Protein AF-A0A5E4KGL2-F1 (afdb_monomer_lite)

Structure (mmCIF, N/CA/C/O backbone):
data_AF-A0A5E4KGL2-F1
#
_entry.id   AF-A0A5E4KGL2-F1
#
loop_
_atom_site.group_PDB
_atom_site.id
_atom_site.type_symbol
_atom_site.label_atom_id
_atom_site.label_alt_id
_atom_site.label_comp_id
_atom_site.label_asym_id
_atom_site.label_entity_id
_atom_site.label_seq_id
_atom_site.pdbx_PDB_ins_code
_atom_site.Cartn_x
_atom_site.Cartn_y
_atom_site.Cartn_z
_atom_site.occupancy
_atom_site.B_iso_or_equiv
_atom_site.auth_seq_id
_atom_site.auth_comp_id
_atom_site.auth_asym_id
_atom_site.auth_atom_id
_atom_site.pdbx_PDB_model_num
ATOM 1 N N . MET A 1 1 ? -9.016 8.752 10.291 1.00 92.38 1 MET A N 1
ATOM 2 C CA . MET A 1 1 ? -7.603 9.183 10.180 1.00 92.38 1 MET A CA 1
ATOM 3 C C . MET A 1 1 ? -7.103 8.859 8.784 1.00 92.38 1 MET A C 1
ATOM 5 O O . MET A 1 1 ? -7.717 8.021 8.132 1.00 92.38 1 MET A O 1
ATOM 9 N N . THR A 1 2 ? -6.020 9.490 8.347 1.00 94.25 2 THR A N 1
ATOM 10 C CA . THR A 1 2 ? -5.378 9.199 7.062 1.00 94.25 2 THR A CA 1
ATOM 11 C C . THR A 1 2 ? -3.915 8.820 7.268 1.00 94.25 2 THR A C 1
ATOM 13 O O . THR A 1 2 ? -3.274 9.333 8.189 1.00 94.25 2 THR A O 1
ATOM 16 N N . ILE A 1 3 ? -3.412 7.909 6.437 1.00 95.94 3 ILE A N 1
ATOM 17 C CA . ILE A 1 3 ? -1.992 7.561 6.336 1.00 95.94 3 ILE A CA 1
ATOM 18 C C . ILE A 1 3 ? -1.551 7.885 4.902 1.00 95.94 3 ILE A C 1
ATOM 20 O O . ILE A 1 3 ? -2.124 7.317 3.967 1.00 95.94 3 ILE A O 1
ATOM 24 N N . PRO A 1 4 ? -0.601 8.816 4.705 1.00 96.38 4 PRO A N 1
ATOM 25 C CA . PRO A 1 4 ? -0.062 9.107 3.385 1.00 96.38 4 PRO A CA 1
ATOM 26 C C . PRO A 1 4 ? 0.857 7.971 2.931 1.00 96.38 4 PRO A C 1
ATOM 28 O O . PRO A 1 4 ? 1.636 7.438 3.720 1.00 96.38 4 P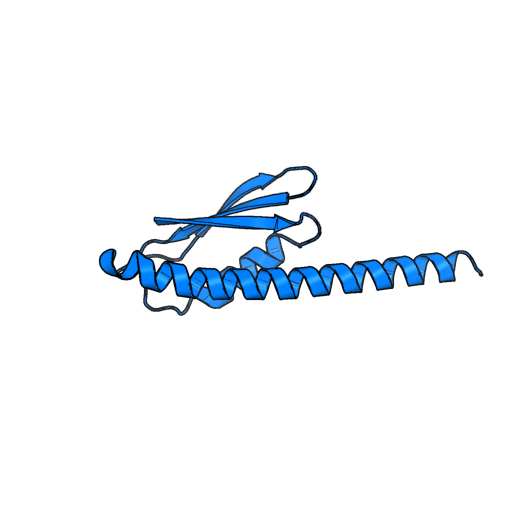RO A O 1
ATOM 31 N N . ILE A 1 5 ? 0.771 7.616 1.655 1.00 97.56 5 ILE A N 1
ATOM 32 C CA . ILE A 1 5 ? 1.577 6.572 1.027 1.00 97.56 5 ILE A CA 1
ATOM 33 C C . ILE A 1 5 ? 2.138 7.142 -0.269 1.00 97.56 5 ILE A C 1
ATOM 35 O O . ILE A 1 5 ? 1.410 7.744 -1.053 1.00 97.56 5 ILE A O 1
ATOM 39 N N . VAL A 1 6 ? 3.430 6.941 -0.503 1.00 96.50 6 VAL A N 1
ATOM 40 C CA . VAL A 1 6 ? 4.089 7.334 -1.749 1.00 96.50 6 VAL A CA 1
ATOM 41 C C . VAL A 1 6 ? 4.700 6.089 -2.365 1.00 96.50 6 VAL A C 1
ATOM 43 O O . VAL A 1 6 ? 5.497 5.410 -1.719 1.00 96.50 6 VAL A O 1
ATOM 46 N N . ILE A 1 7 ? 4.324 5.793 -3.606 1.00 97.06 7 ILE A N 1
ATOM 47 C CA . ILE A 1 7 ? 4.882 4.684 -4.383 1.00 97.06 7 ILE A CA 1
ATOM 48 C C . ILE A 1 7 ? 5.552 5.221 -5.648 1.00 97.06 7 ILE A C 1
ATOM 50 O O . ILE A 1 7 ? 5.171 6.268 -6.173 1.00 97.06 7 ILE A O 1
ATOM 54 N N . ASN A 1 8 ? 6.571 4.518 -6.141 1.00 94.94 8 ASN A N 1
ATOM 55 C CA . ASN A 1 8 ? 7.182 4.827 -7.434 1.00 94.94 8 ASN A CA 1
ATOM 56 C C . ASN A 1 8 ? 6.191 4.493 -8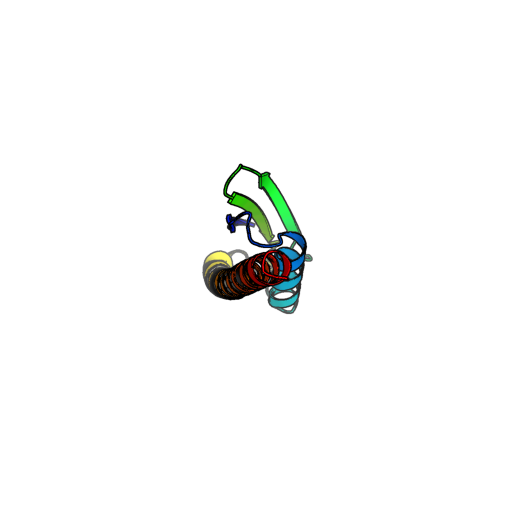.564 1.00 94.94 8 ASN A C 1
ATOM 58 O O . ASN A 1 8 ? 5.456 3.516 -8.465 1.00 94.94 8 ASN A O 1
ATOM 62 N N . LYS A 1 9 ? 6.190 5.271 -9.649 1.00 93.25 9 LYS A N 1
ATOM 63 C CA . LYS A 1 9 ? 5.362 5.030 -10.841 1.00 93.25 9 LYS A CA 1
ATOM 64 C C . LYS A 1 9 ? 5.671 3.708 -11.564 1.00 93.25 9 LYS A C 1
ATOM 66 O O . LYS A 1 9 ? 4.835 3.233 -12.322 1.00 93.25 9 LYS A O 1
ATOM 71 N N . GLU A 1 10 ? 6.843 3.115 -11.329 1.00 91.75 10 GLU A N 1
ATOM 72 C CA . GLU A 1 10 ? 7.179 1.756 -11.787 1.00 91.75 10 GLU A CA 1
ATOM 73 C C . GLU A 1 10 ? 6.337 0.669 -11.084 1.00 91.75 10 GLU A C 1
ATOM 75 O O . GLU A 1 10 ? 6.212 -0.438 -11.603 1.00 91.75 10 GLU A O 1
ATOM 80 N N . ILE A 1 11 ? 5.746 0.969 -9.921 1.00 94.62 11 ILE A N 1
ATOM 81 C CA . ILE A 1 11 ? 4.837 0.063 -9.214 1.00 94.62 11 ILE A CA 1
ATOM 82 C C . ILE A 1 11 ? 3.432 0.182 -9.810 1.00 94.62 11 ILE A C 1
ATOM 84 O O . ILE A 1 11 ? 2.871 1.273 -9.915 1.00 94.62 11 ILE A O 1
ATOM 88 N N . ASP A 1 12 ? 2.820 -0.961 -10.118 1.00 93.25 12 ASP A N 1
ATOM 89 C CA . ASP A 1 12 ? 1.401 -1.036 -10.464 1.00 93.25 12 ASP A CA 1
ATOM 90 C C . ASP A 1 12 ? 0.534 -0.662 -9.250 1.00 93.25 12 ASP A C 1
ATOM 92 O O . ASP A 1 12 ? 0.333 -1.463 -8.330 1.00 93.25 12 ASP A O 1
ATOM 96 N N . ALA A 1 13 ? 0.009 0.565 -9.266 1.00 94.25 13 ALA A N 1
ATOM 97 C CA . ALA A 1 13 ? -0.815 1.116 -8.196 1.00 94.25 13 ALA A CA 1
ATOM 98 C C . ALA A 1 13 ? -2.079 0.288 -7.925 1.00 94.25 13 ALA A C 1
ATOM 100 O O . ALA A 1 13 ? -2.428 0.081 -6.767 1.00 94.25 13 ALA A O 1
ATOM 101 N N . VAL A 1 14 ? -2.735 -0.248 -8.960 1.00 94.44 14 VAL A N 1
ATOM 102 C CA . VAL A 1 14 ? -3.978 -1.022 -8.799 1.00 94.44 14 VAL A CA 1
ATOM 103 C C . VAL A 1 14 ? -3.695 -2.325 -8.059 1.00 94.44 14 VAL A C 1
ATOM 105 O O . VAL A 1 14 ? -4.452 -2.729 -7.171 1.00 94.44 14 VAL A O 1
ATOM 108 N N . ASN A 1 15 ? -2.603 -3.000 -8.414 1.00 95.94 15 ASN A N 1
ATOM 109 C CA . ASN A 1 15 ? -2.208 -4.229 -7.736 1.00 95.94 15 ASN A CA 1
ATOM 110 C C . ASN A 1 15 ? -1.663 -3.958 -6.327 1.00 95.94 15 ASN A C 1
ATOM 112 O O . ASN A 1 15 ? -1.963 -4.727 -5.411 1.00 95.94 15 ASN A O 1
ATOM 116 N N . PHE A 1 16 ? -0.943 -2.851 -6.129 1.00 97.25 16 PHE A N 1
ATOM 117 C CA . PHE A 1 16 ? -0.501 -2.414 -4.807 1.00 97.25 16 PHE A CA 1
ATOM 118 C C . PHE A 1 16 ? -1.691 -2.128 -3.876 1.00 97.25 16 PHE A C 1
ATOM 120 O O . PHE A 1 16 ? -1.737 -2.648 -2.762 1.00 97.25 16 PHE A O 1
ATOM 127 N N . GLU A 1 17 ? -2.692 -1.372 -4.339 1.00 96.19 17 GLU A N 1
ATOM 128 C CA . GLU A 1 17 ? -3.913 -1.064 -3.582 1.00 96.19 17 GLU A CA 1
ATOM 129 C C . GLU A 1 17 ? -4.659 -2.334 -3.165 1.00 96.19 17 GLU A C 1
ATOM 131 O O . GLU A 1 17 ? -5.027 -2.484 -1.998 1.00 96.19 17 GLU A O 1
ATOM 136 N N . LYS A 1 18 ? -4.830 -3.288 -4.089 1.00 96.19 18 LYS A N 1
ATOM 137 C CA . LYS A 1 18 ? -5.440 -4.593 -3.786 1.00 96.19 18 LYS A CA 1
ATOM 138 C C . LYS A 1 18 ? -4.639 -5.364 -2.737 1.00 96.19 18 LYS A C 1
ATOM 140 O O . LYS A 1 18 ? -5.235 -5.909 -1.808 1.00 96.19 18 LYS A O 1
ATOM 145 N N . GLY A 1 19 ? -3.311 -5.395 -2.871 1.00 96.81 19 GLY A N 1
ATOM 146 C CA . GLY A 1 19 ? -2.413 -6.051 -1.920 1.00 96.81 19 GLY A CA 1
ATOM 147 C C . GLY A 1 19 ? -2.512 -5.445 -0.521 1.00 96.81 19 GLY A C 1
ATOM 148 O O . GLY A 1 19 ? -2.703 -6.169 0.459 1.00 96.81 19 GLY A O 1
ATOM 149 N N . LEU A 1 20 ? -2.478 -4.114 -0.428 1.00 97.31 20 LEU A N 1
ATOM 150 C CA . LEU A 1 20 ? -2.612 -3.397 0.836 1.00 97.31 20 LEU A CA 1
ATOM 151 C C . LEU A 1 20 ? -3.977 -3.645 1.481 1.00 97.31 20 LEU A C 1
ATOM 153 O O . LEU A 1 20 ? -4.037 -4.034 2.646 1.00 97.31 20 LEU A O 1
ATOM 157 N N . MET A 1 21 ? -5.065 -3.497 0.721 1.00 96.06 21 MET A N 1
ATOM 158 C CA . MET A 1 21 ? -6.422 -3.733 1.215 1.00 96.06 21 MET A CA 1
ATOM 159 C C . MET A 1 21 ? -6.621 -5.169 1.699 1.00 96.06 21 MET A C 1
ATOM 161 O O . MET A 1 21 ? -7.194 -5.371 2.767 1.00 96.06 21 MET A O 1
ATOM 165 N N . SER A 1 22 ? -6.105 -6.161 0.967 1.00 95.75 22 SER A N 1
ATOM 166 C CA . SER A 1 22 ? -6.147 -7.564 1.394 1.00 95.75 22 SER A CA 1
ATOM 167 C C . SER A 1 22 ? -5.353 -7.809 2.677 1.00 95.75 22 SER A C 1
ATOM 169 O O . SER A 1 22 ? -5.766 -8.626 3.492 1.00 95.75 22 SER A O 1
ATOM 171 N N . SER A 1 23 ? -4.232 -7.110 2.866 1.00 95.62 23 SER A N 1
ATOM 172 C CA . SER A 1 23 ? -3.352 -7.300 4.026 1.00 95.62 23 SER A CA 1
ATOM 173 C C . SER A 1 23 ? -3.934 -6.710 5.309 1.00 95.62 23 SER A C 1
ATOM 175 O O . SER A 1 23 ? -3.662 -7.212 6.396 1.00 95.62 23 SER A O 1
ATOM 177 N N . ILE A 1 24 ? -4.736 -5.646 5.197 1.00 95.38 24 ILE A N 1
ATOM 178 C CA . ILE A 1 24 ? -5.291 -4.952 6.366 1.00 95.38 24 ILE A CA 1
ATOM 179 C C . ILE A 1 24 ? -6.755 -5.307 6.648 1.00 95.38 24 ILE A C 1
ATOM 181 O O . ILE A 1 24 ? -7.211 -5.083 7.763 1.00 95.38 24 ILE A O 1
ATOM 185 N N . ARG A 1 25 ? -7.509 -5.863 5.688 1.00 89.81 25 ARG A N 1
ATOM 186 C CA . ARG A 1 25 ? -8.966 -6.095 5.801 1.00 89.81 25 ARG A CA 1
ATOM 187 C C . ARG A 1 25 ? -9.395 -6.781 7.102 1.00 89.81 25 ARG A C 1
ATOM 189 O O . ARG A 1 25 ? -10.383 -6.362 7.701 1.00 89.81 25 ARG A O 1
ATOM 196 N N . ASP A 1 26 ? -8.652 -7.794 7.541 1.00 88.19 26 ASP A N 1
ATOM 197 C CA . ASP A 1 26 ? -9.026 -8.629 8.691 1.00 88.19 26 ASP A CA 1
ATOM 198 C C . ASP A 1 26 ? -8.575 -8.053 10.046 1.00 88.19 26 ASP A C 1
ATOM 200 O O . ASP A 1 26 ? -8.862 -8.618 11.109 1.00 88.19 26 ASP A O 1
ATOM 204 N N . MET A 1 27 ? -7.896 -6.901 10.049 1.00 92.56 27 MET A N 1
ATOM 205 C CA . MET A 1 27 ? -7.504 -6.229 11.283 1.00 92.56 27 MET A CA 1
ATOM 206 C C . MET A 1 27 ? -8.749 -5.736 12.034 1.00 92.56 27 MET A C 1
ATOM 208 O O . MET A 1 27 ? -9.594 -5.006 11.513 1.00 92.56 27 MET A O 1
ATOM 212 N N . LYS A 1 28 ? -8.854 -6.070 13.325 1.00 90.88 28 LYS A N 1
ATOM 213 C CA . LYS A 1 28 ? -10.049 -5.777 14.143 1.00 90.88 28 LYS A CA 1
ATOM 214 C C . LYS A 1 28 ? -10.221 -4.296 14.519 1.00 90.88 28 LYS A C 1
ATOM 216 O O . LYS A 1 28 ? -11.131 -3.975 15.287 1.00 90.88 28 LYS A O 1
ATOM 221 N N . TYR A 1 29 ? -9.402 -3.403 13.967 1.00 92.50 29 TYR A N 1
ATOM 222 C CA . TYR A 1 29 ? -9.318 -1.992 14.341 1.00 92.50 29 TYR A CA 1
ATOM 223 C C . TYR A 1 29 ? -10.361 -1.086 13.681 1.00 92.50 29 TYR A C 1
ATOM 225 O O . TYR A 1 29 ? -10.523 0.048 14.129 1.00 92.50 29 TYR A O 1
ATOM 233 N N . PHE A 1 30 ? -11.088 -1.538 12.653 1.00 93.75 30 PHE A N 1
ATOM 234 C CA . PHE A 1 30 ? -11.873 -0.635 11.800 1.00 93.75 30 PHE A CA 1
ATOM 235 C C . PHE A 1 30 ? -13.394 -0.686 12.043 1.00 93.75 30 PHE A C 1
ATOM 237 O O . PHE A 1 30 ? -13.993 -1.758 12.091 1.00 93.75 30 PHE A O 1
ATOM 244 N N . LYS A 1 31 ? -14.041 0.481 12.193 1.00 94.25 31 LYS A N 1
ATOM 245 C CA . LYS A 1 31 ? -15.513 0.660 12.245 1.00 94.25 31 LYS A CA 1
ATOM 246 C C . LYS A 1 31 ? -16.173 0.468 10.883 1.00 94.25 31 LYS A C 1
ATOM 248 O O . LYS A 1 31 ? -17.344 0.118 10.819 1.00 94.25 31 LYS A O 1
ATOM 253 N N . LYS A 1 32 ? -15.446 0.791 9.816 1.00 92.69 32 LYS A N 1
ATOM 254 C CA . LYS A 1 32 ? -15.871 0.704 8.416 1.00 92.69 32 LYS A CA 1
ATOM 255 C C . LYS A 1 32 ? -14.705 0.172 7.601 1.00 92.69 32 LYS A C 1
ATOM 257 O O . LYS A 1 32 ? -13.566 0.299 8.048 1.00 92.69 32 LYS A O 1
ATOM 262 N N . GLU A 1 33 ? -14.991 -0.372 6.425 1.00 91.62 33 GLU A N 1
ATOM 263 C CA . GLU A 1 33 ? -13.943 -0.820 5.511 1.00 91.62 33 GLU A CA 1
ATOM 264 C C . GLU A 1 33 ? -12.940 0.325 5.249 1.00 91.62 33 GLU A C 1
ATOM 266 O O . GLU A 1 33 ? -13.366 1.474 5.053 1.00 91.62 33 GLU A O 1
ATOM 271 N N . PRO A 1 34 ? -11.622 0.059 5.332 1.00 95.06 34 PRO A N 1
ATOM 272 C CA . PRO A 1 34 ? -10.607 1.007 4.896 1.00 95.06 34 PRO A CA 1
ATOM 273 C C . PRO A 1 34 ? -10.815 1.395 3.430 1.00 95.06 34 PRO A C 1
ATOM 275 O O . PRO A 1 34 ? -11.364 0.629 2.644 1.00 95.06 34 PRO A O 1
ATOM 278 N N . GLY A 1 35 ? -10.368 2.586 3.051 1.00 95.25 35 GLY A N 1
ATOM 279 C CA . GLY A 1 35 ? -10.398 3.028 1.659 1.00 95.25 35 GLY A CA 1
ATOM 280 C C . GLY A 1 35 ? -9.061 3.617 1.255 1.00 95.25 35 GLY A C 1
ATOM 281 O O . GLY A 1 35 ? -8.350 4.154 2.100 1.00 95.25 35 GLY A O 1
ATOM 282 N N . ILE A 1 36 ? -8.727 3.549 -0.027 1.00 97.00 36 ILE A N 1
ATOM 283 C CA . ILE A 1 36 ? -7.558 4.223 -0.589 1.00 97.00 36 ILE A CA 1
ATOM 284 C C . ILE A 1 36 ? -8.054 5.191 -1.653 1.00 97.00 36 ILE A C 1
ATOM 286 O O . ILE A 1 36 ? -8.966 4.874 -2.414 1.00 97.00 36 ILE A O 1
ATOM 290 N N . VAL A 1 37 ? -7.475 6.386 -1.675 1.00 95.69 37 VAL A N 1
ATOM 291 C CA . VAL A 1 37 ? -7.694 7.362 -2.741 1.00 95.69 37 VAL A CA 1
ATOM 292 C C . VAL A 1 37 ? -6.353 7.780 -3.320 1.00 95.69 37 VAL A C 1
ATOM 294 O O . VAL A 1 37 ? -5.405 8.030 -2.573 1.00 95.69 37 VAL A O 1
ATOM 297 N N . THR A 1 38 ? -6.269 7.877 -4.642 1.00 95.06 38 THR A N 1
ATOM 298 C CA . THR A 1 38 ? -5.128 8.504 -5.310 1.00 95.06 38 THR A CA 1
ATOM 299 C C . THR A 1 38 ? -5.242 10.013 -5.151 1.00 95.06 38 THR A C 1
ATOM 301 O O . THR A 1 38 ? -6.199 10.623 -5.625 1.00 95.06 38 THR A O 1
ATOM 304 N N . SER A 1 39 ? -4.276 10.615 -4.465 1.00 90.25 39 SER A N 1
ATOM 305 C CA . SER A 1 39 ? -4.229 12.063 -4.255 1.00 90.25 39 SER A CA 1
ATOM 306 C C . SER A 1 39 ? -3.559 12.777 -5.424 1.00 90.25 39 SER A C 1
ATOM 308 O O . SER A 1 39 ? -4.021 13.834 -5.849 1.00 90.25 39 SER A O 1
ATOM 310 N N . LYS A 1 40 ? -2.460 12.213 -5.938 1.00 93.31 40 LYS A N 1
ATOM 311 C CA . LYS A 1 40 ? -1.646 12.834 -6.986 1.00 93.31 40 LYS A CA 1
ATOM 312 C C . LYS A 1 40 ? -0.905 11.780 -7.797 1.00 93.31 40 LYS A C 1
ATOM 314 O O . L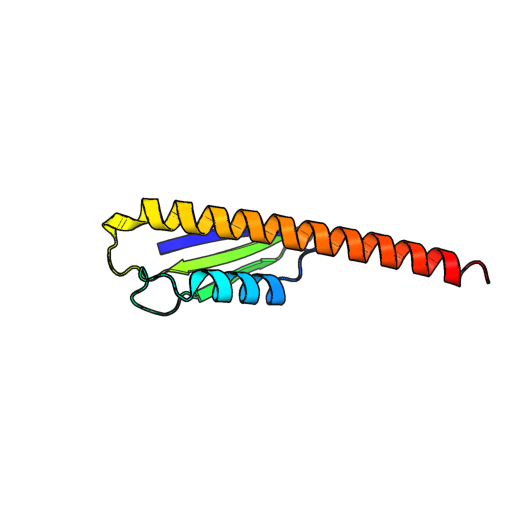YS A 1 40 ? -0.535 10.726 -7.285 1.00 93.31 40 LYS A O 1
ATOM 319 N N . THR A 1 41 ? -0.659 12.068 -9.067 1.00 93.25 41 THR A N 1
ATOM 320 C CA . THR A 1 41 ? 0.229 11.272 -9.919 1.00 93.25 41 THR A CA 1
ATOM 321 C C . THR A 1 41 ? 1.174 12.212 -10.644 1.00 93.25 41 THR A C 1
ATOM 323 O O . THR A 1 41 ? 0.729 13.057 -11.416 1.00 93.25 41 THR A O 1
ATOM 326 N N . ASP A 1 42 ? 2.468 12.038 -10.399 1.00 92.88 42 ASP A N 1
ATOM 327 C CA . ASP A 1 42 ? 3.538 12.805 -11.031 1.00 92.88 42 ASP A CA 1
ATOM 328 C C . ASP A 1 42 ? 4.313 11.926 -12.034 1.00 92.88 42 ASP A C 1
ATOM 330 O O . ASP A 1 42 ? 3.927 10.801 -12.375 1.00 92.88 42 ASP A O 1
ATOM 334 N N . GLU A 1 43 ? 5.426 12.440 -12.559 1.00 90.56 43 GLU A N 1
ATOM 335 C CA . GLU A 1 43 ? 6.294 11.699 -13.483 1.00 90.56 43 GLU A CA 1
ATOM 336 C C . GLU A 1 43 ? 7.003 10.515 -12.817 1.00 90.56 43 GLU A C 1
ATOM 338 O O . GLU A 1 43 ? 7.250 9.509 -13.476 1.00 90.56 43 GLU A O 1
ATOM 343 N N . LYS A 1 44 ? 7.311 10.620 -11.519 1.00 94.06 44 LYS A N 1
ATOM 344 C CA . LYS A 1 44 ? 8.129 9.636 -10.786 1.00 94.06 44 LYS A CA 1
ATOM 345 C C . LYS A 1 44 ? 7.371 8.874 -9.707 1.00 94.06 44 LYS A C 1
ATOM 347 O O . LYS A 1 44 ? 7.771 7.769 -9.353 1.00 94.06 44 LYS A O 1
ATOM 352 N N . ILE A 1 45 ? 6.312 9.465 -9.163 1.00 96.38 45 ILE A N 1
ATOM 353 C CA . ILE A 1 45 ? 5.623 8.948 -7.982 1.00 96.38 45 ILE A CA 1
ATOM 354 C C . ILE A 1 45 ? 4.109 9.010 -8.138 1.00 96.38 45 ILE A C 1
ATOM 356 O O . ILE A 1 45 ? 3.573 9.805 -8.914 1.00 96.38 45 ILE A O 1
ATOM 360 N N . ILE A 1 46 ? 3.438 8.184 -7.349 1.00 96.81 46 ILE A N 1
ATOM 361 C CA . ILE A 1 46 ? 1.999 8.200 -7.134 1.00 96.81 46 ILE A CA 1
ATOM 362 C C . ILE A 1 46 ? 1.788 8.392 -5.631 1.00 96.81 46 ILE A C 1
ATOM 364 O O . ILE A 1 46 ? 2.329 7.641 -4.816 1.00 96.81 46 ILE A O 1
ATOM 368 N N . GLU A 1 47 ? 1.025 9.417 -5.268 1.00 96.94 47 GLU A N 1
ATOM 369 C CA . GLU A 1 47 ? 0.646 9.701 -3.887 1.00 96.94 47 GLU A CA 1
ATOM 370 C C . GLU A 1 47 ? -0.749 9.134 -3.627 1.00 96.94 47 GLU A C 1
ATOM 372 O O . GLU A 1 47 ? -1.717 9.481 -4.311 1.00 96.94 47 GLU A O 1
ATOM 377 N N . LEU A 1 48 ? -0.857 8.279 -2.615 1.00 97.25 48 LEU A N 1
ATOM 378 C CA . LEU A 1 48 ? -2.096 7.665 -2.160 1.00 97.25 48 LEU A CA 1
ATOM 379 C C . LEU A 1 48 ? -2.384 8.100 -0.720 1.00 97.25 48 LEU A C 1
ATOM 381 O O . LEU A 1 48 ? -1.479 8.340 0.081 1.00 97.25 48 LEU A O 1
ATOM 385 N N . SER A 1 49 ? -3.661 8.155 -0.362 1.00 97.38 49 SER A N 1
ATOM 386 C CA . SER A 1 49 ? -4.103 8.351 1.017 1.00 97.38 49 SER A CA 1
ATOM 387 C C . SER A 1 49 ? -4.942 7.165 1.464 1.00 97.38 49 SER A C 1
ATOM 389 O O . SER A 1 49 ? -6.039 6.943 0.951 1.00 97.38 49 SER A O 1
ATOM 391 N N . LEU A 1 50 ? -4.444 6.427 2.455 1.00 97.38 50 LEU A N 1
ATOM 392 C CA . LEU A 1 50 ? -5.201 5.375 3.120 1.00 97.38 50 LEU A CA 1
ATOM 393 C C . LEU A 1 50 ? -6.096 5.998 4.193 1.00 97.38 50 LEU A C 1
ATOM 395 O O . LEU A 1 50 ? -5.624 6.598 5.159 1.00 97.38 50 LEU A O 1
ATOM 399 N N . ILE A 1 51 ? -7.402 5.852 4.023 1.00 96.31 51 ILE A N 1
ATOM 400 C CA . ILE A 1 51 ? -8.449 6.387 4.884 1.00 96.31 51 ILE A CA 1
ATOM 401 C C . ILE A 1 51 ? -8.913 5.283 5.833 1.00 96.31 51 ILE A C 1
ATOM 403 O O . ILE A 1 51 ? -9.457 4.262 5.413 1.00 96.31 51 ILE A O 1
ATOM 407 N N . LEU A 1 52 ? -8.740 5.517 7.134 1.00 95.88 52 LEU A N 1
ATOM 408 C CA . LEU A 1 52 ? -9.079 4.561 8.186 1.00 95.88 52 LEU A CA 1
ATOM 409 C C . LEU A 1 52 ? -10.133 5.130 9.132 1.00 95.88 52 LEU A C 1
ATOM 411 O O . LEU A 1 52 ? -9.970 6.214 9.709 1.00 95.88 52 LEU A O 1
ATOM 415 N N . ASN A 1 53 ? -11.183 4.350 9.363 1.00 94.81 53 ASN A N 1
ATOM 416 C CA . ASN A 1 53 ? -12.203 4.624 10.368 1.00 94.81 53 ASN A CA 1
ATOM 417 C C . ASN A 1 53 ? -11.969 3.711 11.574 1.00 94.81 53 ASN A C 1
ATOM 419 O O . ASN A 1 53 ? -12.408 2.569 11.551 1.00 94.81 53 ASN A O 1
ATOM 423 N N . LEU A 1 54 ? -11.271 4.180 12.613 1.00 95.31 54 LEU A N 1
ATOM 424 C CA . LEU A 1 54 ? -10.913 3.342 13.768 1.00 95.31 54 LEU A CA 1
ATOM 425 C C . LEU A 1 54 ? -12.076 3.141 14.751 1.00 95.31 54 LEU A C 1
ATOM 427 O O . LEU A 1 54 ? -12.849 4.073 14.989 1.00 95.31 54 LEU A O 1
ATOM 431 N N . LYS A 1 55 ? -12.163 1.942 15.348 1.00 95.44 55 LYS A N 1
ATOM 432 C CA . LYS A 1 55 ? -13.040 1.604 16.491 1.00 95.44 55 LYS A CA 1
ATOM 433 C C . LYS A 1 55 ? -12.668 2.416 17.724 1.00 95.44 55 LYS A C 1
ATOM 435 O O . LYS A 1 55 ? -13.519 3.135 18.246 1.00 95.44 55 LYS A O 1
ATOM 440 N N . ASP A 1 56 ? -11.378 2.379 18.030 1.00 95.25 56 ASP A N 1
ATOM 441 C CA . ASP A 1 56 ? -10.745 2.938 19.219 1.00 95.25 56 ASP A CA 1
ATOM 442 C C . ASP A 1 56 ? -9.745 4.022 18.769 1.00 95.25 56 ASP A C 1
ATOM 444 O O . ASP A 1 56 ? -8.626 3.694 18.353 1.00 95.25 56 ASP A O 1
ATOM 448 N N . PRO A 1 57 ? -10.131 5.312 18.734 1.00 93.31 57 PRO A N 1
ATOM 449 C CA . PRO A 1 57 ? -9.259 6.391 18.264 1.00 93.31 57 PRO A CA 1
ATOM 450 C C . PRO A 1 57 ? -7.935 6.509 19.036 1.00 93.31 57 PRO A C 1
ATOM 452 O O . PRO A 1 57 ? -6.930 6.924 18.463 1.00 93.31 57 PRO A O 1
ATOM 455 N N . GLU A 1 58 ? -7.909 6.114 20.307 1.00 94.56 58 GLU A N 1
ATOM 456 C CA . GLU A 1 58 ? -6.727 6.082 21.173 1.00 94.56 58 GLU A CA 1
ATOM 457 C C . GLU A 1 58 ? -5.659 5.087 20.696 1.00 94.56 58 GLU A C 1
ATOM 459 O O . GLU A 1 58 ? -4.470 5.290 20.936 1.00 94.56 58 GLU A O 1
ATOM 464 N N . LYS A 1 59 ? -6.050 4.058 19.930 1.00 94.06 59 LYS A N 1
ATOM 465 C CA . LYS A 1 59 ? -5.117 3.095 19.323 1.00 94.06 59 LYS A CA 1
ATOM 466 C C . LYS A 1 59 ? -4.476 3.608 18.036 1.00 94.06 59 LYS A C 1
ATOM 468 O O . LYS A 1 59 ? -3.705 2.876 17.419 1.00 94.06 59 LYS A O 1
ATOM 473 N N . LYS A 1 60 ? -4.750 4.855 17.630 1.00 94.44 60 LYS A N 1
ATOM 474 C CA . LYS A 1 60 ? -4.209 5.472 16.407 1.00 94.44 60 LYS A CA 1
ATOM 475 C C . LYS A 1 60 ? -2.717 5.207 16.229 1.00 94.44 60 LYS A C 1
ATOM 477 O O . LYS A 1 60 ? -2.318 4.807 15.141 1.00 94.44 60 LYS A O 1
ATOM 482 N N . SER A 1 61 ? -1.906 5.420 17.264 1.00 95.19 61 SER A N 1
ATOM 483 C CA . SER A 1 61 ? -0.451 5.259 17.163 1.00 95.19 61 SER A CA 1
ATOM 484 C C . SER A 1 61 ? -0.050 3.816 16.859 1.00 95.19 61 SER A C 1
ATOM 486 O O . SER A 1 61 ? 0.729 3.592 15.940 1.00 95.19 61 SER A O 1
ATOM 488 N N . VAL A 1 62 ? -0.639 2.843 17.562 1.00 95.19 62 VAL A N 1
ATOM 489 C CA . VAL A 1 62 ? -0.369 1.408 17.362 1.00 95.19 62 VAL A CA 1
ATOM 490 C C . VAL A 1 62 ? -0.771 0.980 15.951 1.00 95.19 62 VAL A C 1
ATOM 492 O O . VAL A 1 62 ? 0.042 0.433 15.214 1.00 95.19 62 VAL A O 1
ATOM 495 N N . VAL A 1 63 ? -1.989 1.336 15.532 1.00 95.62 63 VAL A N 1
ATOM 496 C CA . VAL A 1 63 ? -2.504 1.010 14.193 1.00 95.62 63 VAL A CA 1
ATOM 497 C C . VAL A 1 63 ? -1.656 1.651 13.091 1.00 95.62 63 VAL A C 1
ATOM 499 O O . VAL A 1 63 ? -1.423 1.034 12.058 1.00 95.62 63 VAL A O 1
ATOM 502 N N . THR A 1 64 ? -1.167 2.877 13.306 1.00 96.06 64 THR A N 1
ATOM 503 C CA . THR A 1 64 ? -0.296 3.563 12.338 1.00 96.06 64 THR A CA 1
ATOM 504 C C . THR A 1 64 ? 1.023 2.819 12.152 1.00 96.06 64 THR A C 1
ATOM 506 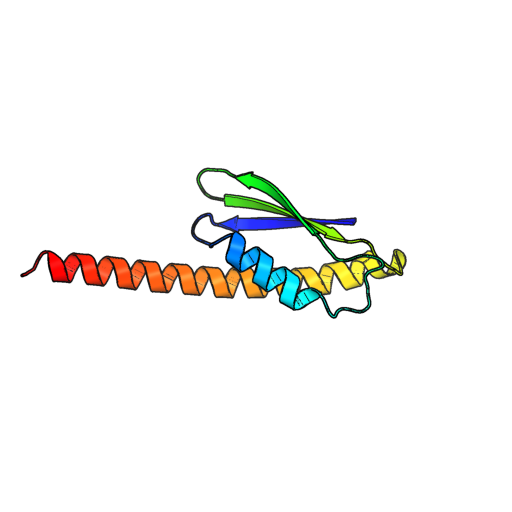O O . THR A 1 64 ? 1.463 2.663 11.018 1.00 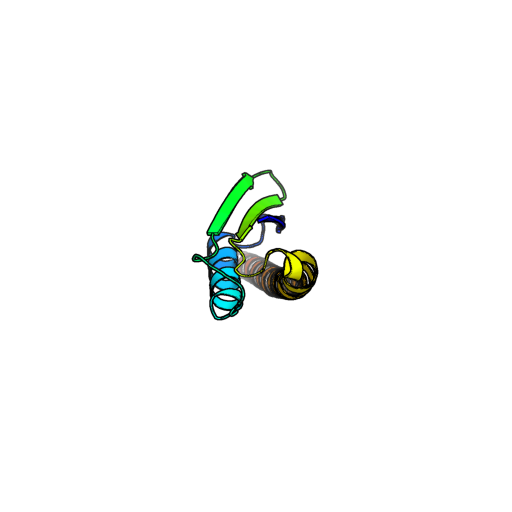96.06 64 THR A O 1
ATOM 509 N N . VAL A 1 65 ? 1.645 2.352 13.240 1.00 96.75 65 VAL A N 1
ATOM 510 C CA . VAL A 1 65 ? 2.909 1.601 13.178 1.00 96.75 65 VAL A CA 1
ATOM 511 C C . VAL A 1 65 ? 2.713 0.283 12.434 1.00 96.75 65 VAL A C 1
ATOM 513 O O . VAL A 1 65 ? 3.404 0.050 11.446 1.00 96.75 65 VAL A O 1
ATOM 516 N N . GLU A 1 66 ? 1.724 -0.522 12.831 1.00 96.25 66 GLU A N 1
ATOM 517 C CA . GLU A 1 66 ? 1.452 -1.818 12.190 1.00 96.25 66 GLU A CA 1
ATOM 518 C C . GLU A 1 66 ? 1.170 -1.670 10.686 1.00 96.25 66 GLU A C 1
ATOM 520 O O . GLU A 1 66 ? 1.707 -2.407 9.859 1.00 96.25 66 GLU A O 1
ATOM 525 N N . ILE A 1 67 ? 0.356 -0.681 10.304 1.00 97.25 67 ILE A N 1
ATOM 526 C CA . ILE A 1 67 ? 0.022 -0.452 8.895 1.00 97.25 67 ILE A CA 1
ATOM 527 C C . ILE A 1 67 ? 1.229 0.077 8.112 1.00 97.25 67 ILE A C 1
ATOM 529 O O . ILE A 1 67 ? 1.433 -0.339 6.972 1.00 97.25 67 ILE A O 1
ATOM 533 N N . ASN A 1 68 ? 2.063 0.940 8.699 1.00 97.38 68 ASN A N 1
ATOM 534 C CA . ASN A 1 68 ? 3.283 1.414 8.041 1.00 97.38 68 ASN A CA 1
ATOM 535 C C . ASN A 1 68 ? 4.284 0.281 7.784 1.00 97.38 68 ASN A C 1
ATOM 537 O O . ASN A 1 68 ? 4.946 0.285 6.745 1.00 97.38 68 ASN A O 1
ATOM 541 N N . GLU A 1 69 ? 4.381 -0.707 8.676 1.00 97.69 69 GLU A N 1
ATOM 542 C CA . GLU A 1 69 ? 5.206 -1.897 8.439 1.00 97.69 69 GLU A CA 1
ATOM 543 C C . GLU A 1 69 ? 4.696 -2.714 7.245 1.00 97.69 69 GLU A C 1
ATOM 545 O O . GLU A 1 69 ? 5.491 -3.138 6.404 1.00 97.69 69 GLU A O 1
ATOM 550 N N . ILE A 1 70 ? 3.375 -2.896 7.134 1.00 97.56 70 ILE A N 1
ATOM 551 C CA . ILE A 1 70 ? 2.742 -3.583 5.996 1.00 97.56 70 ILE A CA 1
ATOM 552 C C . ILE A 1 70 ? 2.993 -2.814 4.695 1.00 97.56 70 ILE A C 1
ATOM 554 O O . ILE A 1 70 ? 3.435 -3.402 3.709 1.00 97.56 70 ILE A O 1
ATOM 558 N N . ILE A 1 71 ? 2.767 -1.496 4.698 1.00 98.00 71 ILE A N 1
ATOM 559 C CA . ILE A 1 71 ? 3.014 -0.623 3.542 1.00 98.00 71 ILE A CA 1
ATOM 560 C C . ILE A 1 71 ? 4.475 -0.728 3.102 1.00 98.00 71 ILE A C 1
ATOM 562 O O . ILE A 1 71 ? 4.745 -0.920 1.921 1.00 98.00 71 ILE A O 1
ATOM 566 N N . THR A 1 72 ? 5.417 -0.650 4.044 1.00 97.81 72 THR A N 1
ATOM 567 C CA . THR A 1 72 ? 6.855 -0.707 3.745 1.00 97.81 72 THR A CA 1
ATOM 568 C C . THR A 1 72 ? 7.242 -2.038 3.100 1.00 97.81 72 THR A C 1
ATOM 570 O O . THR A 1 72 ? 7.967 -2.044 2.105 1.00 97.81 72 THR A O 1
ATOM 573 N N . LYS A 1 73 ? 6.726 -3.162 3.618 1.00 98.00 73 LYS A N 1
ATOM 574 C CA . LYS A 1 73 ? 6.960 -4.496 3.039 1.00 98.00 73 LYS A CA 1
ATOM 575 C C . LYS A 1 73 ? 6.403 -4.603 1.622 1.00 98.00 73 LYS A C 1
ATOM 577 O O . LYS A 1 73 ? 7.133 -4.991 0.716 1.00 98.00 73 LYS A O 1
ATOM 582 N N . LEU A 1 74 ? 5.157 -4.177 1.410 1.00 97.69 74 LEU A N 1
ATOM 583 C CA . LEU A 1 74 ? 4.534 -4.205 0.086 1.00 97.69 74 LEU A CA 1
ATOM 584 C C . LEU A 1 74 ? 5.271 -3.311 -0.917 1.00 97.69 74 LEU A C 1
ATOM 586 O O . LEU A 1 74 ? 5.469 -3.715 -2.059 1.00 97.69 74 LEU A O 1
ATOM 590 N N . ILE A 1 75 ? 5.725 -2.121 -0.513 1.00 97.44 75 ILE A N 1
ATOM 591 C CA . ILE A 1 75 ? 6.516 -1.252 -1.398 1.00 97.44 75 ILE A CA 1
ATOM 592 C C . ILE A 1 75 ? 7.798 -1.968 -1.831 1.00 97.44 75 ILE A C 1
ATOM 594 O O . ILE A 1 75 ? 8.128 -1.946 -3.017 1.00 97.44 75 ILE A O 1
ATOM 598 N N . ALA A 1 76 ? 8.501 -2.626 -0.906 1.00 96.88 76 ALA A N 1
ATOM 599 C CA . ALA A 1 76 ? 9.717 -3.368 -1.225 1.00 96.88 76 ALA A CA 1
ATOM 600 C C . ALA A 1 76 ? 9.445 -4.536 -2.192 1.00 96.88 76 ALA A C 1
ATOM 602 O O . ALA A 1 76 ? 10.117 -4.643 -3.217 1.00 96.88 76 ALA A O 1
ATOM 603 N N . GLU A 1 77 ? 8.424 -5.354 -1.918 1.00 96.88 77 GLU A N 1
ATOM 604 C CA . GLU A 1 77 ? 8.036 -6.496 -2.762 1.00 96.88 77 GLU A CA 1
ATOM 605 C C . GLU A 1 77 ? 7.680 -6.066 -4.192 1.00 96.88 77 GLU A C 1
ATOM 607 O O . GLU A 1 77 ? 8.151 -6.652 -5.171 1.00 96.88 77 GLU A O 1
ATOM 612 N N . PHE A 1 78 ? 6.872 -5.013 -4.326 1.00 96.69 78 PHE A N 1
ATOM 613 C CA . PHE A 1 78 ? 6.456 -4.510 -5.633 1.00 96.69 78 PHE A CA 1
ATOM 614 C C . PHE A 1 78 ? 7.594 -3.811 -6.380 1.00 96.69 78 PHE A C 1
ATOM 616 O O . PHE A 1 78 ? 7.670 -3.928 -7.602 1.00 96.69 78 PHE A O 1
ATOM 623 N N . THR A 1 79 ? 8.503 -3.140 -5.667 1.00 94.75 79 THR A N 1
ATOM 624 C CA . THR A 1 79 ? 9.711 -2.559 -6.272 1.00 94.75 79 THR A CA 1
ATOM 625 C C . THR A 1 79 ? 10.610 -3.658 -6.836 1.00 94.75 79 THR A C 1
ATOM 627 O O . THR A 1 79 ? 11.021 -3.584 -7.993 1.00 94.75 79 THR A O 1
ATOM 630 N N . GLU A 1 80 ? 10.875 -4.716 -6.064 1.00 95.44 80 GLU A N 1
ATOM 631 C CA . GLU A 1 80 ? 11.706 -5.835 -6.521 1.00 95.44 80 GLU A CA 1
ATOM 632 C C . GLU A 1 80 ? 11.088 -6.536 -7.740 1.00 95.44 80 GLU A C 1
ATOM 634 O O . GLU A 1 80 ? 11.791 -6.874 -8.698 1.00 95.44 80 GLU A O 1
ATOM 639 N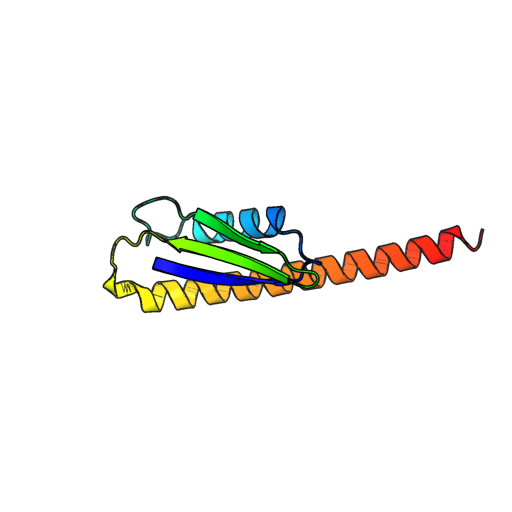 N . LYS A 1 81 ? 9.763 -6.724 -7.731 1.00 94.19 81 LYS A N 1
ATOM 640 C CA . LYS A 1 81 ? 9.032 -7.293 -8.865 1.00 94.19 81 LYS A CA 1
ATOM 641 C C . LYS A 1 81 ? 9.169 -6.426 -10.120 1.00 94.19 81 LYS A C 1
ATOM 643 O O . LYS A 1 81 ? 9.554 -6.950 -11.165 1.00 94.19 81 LYS A O 1
ATOM 648 N N . ALA A 1 82 ? 8.935 -5.118 -10.007 1.00 91.31 82 ALA A N 1
ATOM 649 C CA . ALA A 1 82 ? 9.069 -4.184 -11.124 1.00 91.31 82 ALA A CA 1
ATOM 650 C C . ALA A 1 82 ? 10.502 -4.168 -11.690 1.00 91.31 82 ALA A C 1
ATOM 652 O O . ALA A 1 82 ? 10.709 -4.158 -12.906 1.00 91.31 82 ALA A O 1
ATOM 653 N N . GLU A 1 83 ? 11.518 -4.243 -10.826 1.00 92.12 83 GLU A N 1
ATOM 654 C CA . GLU A 1 83 ? 12.909 -4.328 -11.269 1.00 92.12 83 GLU A CA 1
ATOM 655 C C . GLU A 1 83 ? 13.224 -5.615 -12.038 1.00 92.12 83 GLU A C 1
ATOM 657 O O . GLU A 1 83 ? 13.963 -5.562 -13.030 1.00 92.12 83 GLU A O 1
ATOM 662 N N . LYS A 1 84 ? 12.709 -6.765 -11.582 1.00 91.75 84 LYS A N 1
ATOM 663 C CA . LYS A 1 84 ? 12.885 -8.055 -12.268 1.00 91.75 84 LYS A CA 1
ATOM 664 C C . LYS A 1 84 ? 12.237 -8.023 -13.646 1.00 91.75 84 LYS A C 1
ATOM 666 O O . LYS A 1 84 ? 12.920 -8.293 -14.633 1.00 91.75 84 LYS A O 1
ATOM 671 N N . GLU A 1 85 ? 10.984 -7.582 -13.726 1.00 89.56 85 GLU A N 1
ATOM 672 C CA . GLU A 1 85 ? 10.246 -7.456 -14.988 1.00 89.56 85 GLU A CA 1
ATOM 673 C C . GLU A 1 85 ? 10.966 -6.519 -15.973 1.00 89.56 85 GLU A C 1
ATOM 675 O O . GLU A 1 85 ? 11.135 -6.854 -17.147 1.00 89.56 85 GLU A O 1
ATOM 680 N N . ARG A 1 86 ? 11.508 -5.391 -15.492 1.00 87.44 86 ARG A N 1
ATOM 681 C CA . ARG A 1 86 ? 12.302 -4.463 -16.315 1.00 87.44 86 ARG A CA 1
ATOM 682 C C . ARG A 1 86 ? 13.592 -5.096 -16.844 1.00 87.44 86 ARG A C 1
ATOM 684 O O . ARG A 1 86 ? 13.972 -4.849 -17.989 1.00 87.44 86 ARG A O 1
ATOM 691 N N . LYS A 1 87 ? 14.307 -5.869 -16.019 1.00 89.44 87 LYS A N 1
ATOM 692 C CA . LYS A 1 87 ? 15.544 -6.563 -16.433 1.00 89.44 87 LYS A CA 1
ATOM 693 C C . LYS A 1 87 ? 15.244 -7.646 -17.472 1.00 89.44 87 LYS A C 1
ATOM 695 O O . LYS A 1 87 ? 15.975 -7.760 -18.454 1.00 89.44 87 LYS A O 1
ATOM 700 N N . GLU A 1 88 ? 14.161 -8.395 -17.286 1.00 88.50 88 GLU A N 1
ATOM 701 C CA . GLU A 1 88 ? 13.718 -9.428 -18.226 1.00 88.50 88 GLU A CA 1
ATOM 702 C C . GLU A 1 88 ? 13.265 -8.844 -19.567 1.00 88.50 88 GLU A C 1
ATOM 704 O O . GLU A 1 88 ? 13.639 -9.375 -20.614 1.00 88.50 88 GLU A O 1
ATOM 709 N N . ALA A 1 89 ? 12.518 -7.735 -19.554 1.00 85.88 89 ALA A N 1
ATOM 710 C CA . ALA A 1 89 ? 12.097 -7.040 -20.770 1.00 85.88 89 ALA A CA 1
ATOM 711 C C . ALA A 1 89 ? 13.304 -6.575 -21.601 1.00 85.88 89 ALA A C 1
ATOM 713 O O . ALA A 1 89 ? 13.398 -6.900 -22.783 1.00 85.88 89 ALA A O 1
ATOM 714 N N . LYS A 1 90 ? 14.291 -5.932 -20.960 1.00 84.94 90 LYS A N 1
ATOM 715 C CA . LYS A 1 90 ? 15.537 -5.509 -21.625 1.00 84.94 90 LYS A CA 1
ATOM 716 C C . LYS A 1 90 ? 16.321 -6.681 -22.219 1.00 84.94 90 LYS A C 1
ATOM 718 O O . LYS A 1 90 ? 16.908 -6.555 -23.289 1.00 84.94 90 LYS A O 1
ATOM 723 N N . LEU A 1 91 ? 16.350 -7.826 -21.535 1.00 82.50 91 LEU A N 1
ATOM 724 C CA . LEU A 1 91 ? 17.039 -9.017 -22.036 1.00 82.50 91 LEU A CA 1
ATOM 725 C C . LEU A 1 91 ? 16.340 -9.615 -23.267 1.00 82.50 91 LEU A C 1
ATOM 727 O O . LEU A 1 91 ? 17.024 -10.114 -24.160 1.00 82.50 91 LEU A O 1
ATOM 731 N N . LYS A 1 92 ? 15.001 -9.580 -23.315 1.00 79.81 92 LYS A N 1
ATOM 732 C CA . LYS A 1 92 ? 14.223 -10.019 -24.484 1.00 79.81 92 LYS A CA 1
ATOM 733 C C . LYS A 1 92 ? 14.483 -9.123 -25.694 1.00 79.81 92 LYS A C 1
ATOM 735 O O . LYS A 1 92 ? 14.828 -9.646 -26.745 1.00 79.81 92 LYS A O 1
ATOM 740 N N . GLU A 1 93 ? 14.451 -7.802 -25.517 1.00 74.56 93 GLU A N 1
ATOM 741 C CA . GLU A 1 93 ? 14.719 -6.843 -26.602 1.00 74.56 93 GLU A CA 1
ATOM 742 C C . GLU A 1 93 ? 16.095 -7.056 -27.256 1.00 74.56 93 GLU A C 1
ATOM 744 O O . GLU A 1 93 ? 16.209 -7.062 -28.477 1.00 74.56 93 GLU A O 1
ATOM 749 N N . ILE A 1 94 ? 17.147 -7.302 -26.466 1.00 75.12 94 ILE A N 1
ATOM 750 C CA . ILE A 1 94 ? 18.497 -7.558 -27.004 1.00 75.12 94 ILE A CA 1
ATOM 751 C C . ILE A 1 94 ? 18.544 -8.855 -27.831 1.00 75.12 94 ILE A C 1
ATOM 753 O O . ILE A 1 94 ? 19.252 -8.922 -28.840 1.00 75.12 94 ILE A O 1
ATOM 757 N N . LYS A 1 95 ? 17.808 -9.894 -27.413 1.00 70.00 95 LYS A N 1
ATOM 758 C CA . LYS A 1 95 ? 17.755 -11.175 -28.133 1.00 70.00 95 LYS A CA 1
ATOM 759 C C . LYS A 1 95 ? 17.006 -11.059 -29.457 1.00 70.00 95 LYS A C 1
ATOM 761 O O . LYS A 1 95 ? 17.469 -11.639 -30.431 1.00 70.00 95 LYS A O 1
ATOM 766 N N . ASP A 1 96 ? 15.927 -10.284 -29.495 1.00 65.25 96 ASP A N 1
ATOM 767 C CA . ASP A 1 96 ? 15.113 -10.102 -30.702 1.00 65.25 96 ASP A CA 1
ATOM 768 C C . ASP A 1 96 ? 15.828 -9.266 -31.782 1.00 65.25 96 ASP A C 1
ATOM 770 O O . ASP A 1 96 ? 15.568 -9.448 -32.965 1.00 65.25 96 ASP A O 1
ATOM 774 N N . ILE A 1 97 ? 16.765 -8.385 -31.405 1.00 72.25 97 ILE A N 1
ATOM 775 C CA . ILE A 1 97 ? 17.574 -7.583 -32.353 1.00 72.25 97 ILE A CA 1
ATOM 776 C C . ILE A 1 97 ? 18.782 -8.375 -32.902 1.00 72.25 97 ILE A C 1
ATOM 778 O O . ILE A 1 97 ? 19.371 -7.994 -33.911 1.00 72.25 97 ILE A O 1
ATOM 782 N N . SER A 1 98 ? 19.179 -9.465 -32.235 1.00 61.19 98 SER A N 1
ATOM 783 C CA . SER A 1 98 ? 20.368 -10.262 -32.587 1.00 61.19 98 SER A CA 1
ATOM 784 C C . SER A 1 98 ? 20.059 -11.493 -33.462 1.00 61.19 98 SER A C 1
ATOM 786 O O . SER A 1 98 ? 20.945 -12.334 -33.637 1.00 61.19 98 SER A O 1
ATOM 788 N N . GLN A 1 99 ? 18.827 -11.621 -33.970 1.00 51.06 99 GLN A N 1
ATOM 789 C CA . GLN A 1 99 ? 18.398 -12.636 -34.947 1.00 51.06 99 GLN A CA 1
ATOM 790 C C . GLN A 1 99 ? 18.213 -12.018 -36.333 1.00 51.06 99 GLN A C 1
ATOM 792 O O . GLN A 1 99 ? 18.503 -12.737 -37.315 1.00 51.06 99 GLN A O 1
#

Sequence (99 aa):
MTIPIVINKEIDAVNFEKGLMSSIRDMKYFKKEPGIVTSKTDEKIIELSLILNLKDPEKKSVVTVEINEIITKLIAEFTEKAEKERKEAKLKEIKDISQ

pLDDT: mean 92.33, std 7.99, range [51.06, 98.0]

Secondary structure (DSSP, 8-state):
-EEEEEEETTS-HHHHHHHHHHHHTT-TTBSS--EEEEEEE-SSEEEEEEE--BSSGGGHHHHHHHHHHHHHHHHHHHHHHHHHHHHHHHHHHHHHHT-

Radius of gyration: 17.01 Å; chains: 1; bounding box: 36×26×56 Å

Foldseek 3Di:
DKDKAKAWPLFDPVVLQVQLQVVCVPPPFAPDRKDKDFPDDDPTITIIIIHGHGPDVVCVVVVNVVSVVSSVVSRVVRVVVSVVVVVVVVVVVVVVVVD